Protein AF-G1V8V0-F1 (afdb_monomer_lite)

Secondary structure (DSSP, 8-state):
---------PPPHHHHHHHHHHHHHHHHHHHHHHHHHHHHHHHHHHHHHHHHHHHHHHHHHHHHHHTSS--HHHHHHHHHHHHH-STTPPEE-SSSEEEEEETTEEEEEETTT--EEEEE-PPPP--

Sequence (127 aa):
MQKTKKGQLGFTLIEIISVLVILGILAAVAVPKYYDLQKEAADKAAAAVAAEAIARYNMKFSKELLGGGKTCSDALNAAKIEAFGKDDDAAGYGTDWKVTYVSNKVTAMNEANNGIYAIDFEEPFCD

Foldseek 3Di:
DDDDDPDDPDDDPVNVVVVVVVVVVCCVPVVVVVLVVLLVVLQVVQVVLLVVLVVQLVVQLVCVVVVPDDASVRSNQRSCCRRANPDQAFDDDPDFWTWHADPQKIWIAGNPRGHIDIDRHDDDDGD

Structure (mmCIF, N/CA/C/O backbone):
data_AF-G1V8V0-F1
#
_entry.id   AF-G1V8V0-F1
#
loop_
_atom_site.group_PDB
_atom_site.id
_atom_site.type_symbol
_atom_site.label_atom_id
_atom_site.label_alt_id
_atom_site.label_comp_id
_atom_site.label_asym_id
_atom_site.label_entity_id
_atom_site.label_seq_id
_atom_site.pdbx_PDB_ins_code
_atom_site.Cartn_x
_atom_site.Cartn_y
_atom_site.Cartn_z
_atom_site.occupancy
_atom_site.B_iso_or_equiv
_atom_site.auth_seq_id
_atom_site.auth_comp_id
_atom_site.auth_asym_id
_atom_site.auth_atom_id
_atom_site.pdbx_PDB_model_num
ATOM 1 N N . MET A 1 1 ? -28.724 44.528 53.041 1.00 49.31 1 MET A N 1
ATOM 2 C CA . MET A 1 1 ? -28.513 44.010 51.668 1.00 49.31 1 MET A CA 1
ATOM 3 C C . MET A 1 1 ? -28.262 42.510 51.740 1.00 49.31 1 MET A C 1
ATOM 5 O O . MET A 1 1 ? -27.186 42.101 52.155 1.00 49.31 1 MET A O 1
ATOM 9 N N . GLN A 1 2 ? -29.261 41.691 51.416 1.00 53.72 2 GLN A N 1
ATOM 10 C CA . GLN A 1 2 ? -29.147 40.231 51.437 1.00 53.72 2 GLN A CA 1
ATOM 11 C C . GLN A 1 2 ? -28.743 39.772 50.026 1.00 53.72 2 GLN A C 1
ATOM 13 O O . GLN A 1 2 ? -29.518 39.902 49.084 1.00 53.72 2 GLN A O 1
ATOM 18 N N . LYS A 1 3 ? -27.490 39.328 49.852 1.00 61.53 3 LYS A N 1
ATOM 19 C CA . LYS A 1 3 ? -27.001 38.785 48.575 1.00 61.53 3 LYS A CA 1
ATOM 20 C C . LYS A 1 3 ? -27.626 37.403 48.359 1.00 61.53 3 LYS A C 1
ATOM 22 O O . LYS A 1 3 ? -27.276 36.454 49.054 1.00 61.53 3 LYS A O 1
ATOM 27 N N . THR A 1 4 ? -28.524 37.283 47.387 1.00 61.38 4 THR A N 1
ATOM 28 C CA . THR A 1 4 ? -29.026 36.003 46.873 1.00 61.38 4 THR A CA 1
ATOM 29 C C . THR A 1 4 ? -27.865 35.185 46.306 1.00 61.38 4 THR A C 1
ATOM 31 O O . THR A 1 4 ? -27.265 35.571 45.299 1.00 61.38 4 THR A O 1
ATOM 34 N N . LYS A 1 5 ? -27.526 34.057 46.945 1.00 64.56 5 LYS A N 1
ATOM 35 C CA . LYS A 1 5 ? -26.620 33.061 46.362 1.00 64.56 5 LYS A CA 1
ATOM 36 C C . LYS A 1 5 ? -27.319 32.464 45.139 1.00 64.56 5 LYS A C 1
ATOM 38 O O . LYS A 1 5 ? -28.303 31.747 45.288 1.00 64.56 5 LYS A O 1
ATOM 43 N N . LYS A 1 6 ? -26.840 32.790 43.934 1.00 64.56 6 LYS A N 1
ATOM 44 C CA . LYS A 1 6 ? -27.236 32.088 42.706 1.00 64.56 6 LYS A CA 1
ATOM 45 C C . LYS A 1 6 ? -26.941 30.601 42.920 1.00 64.56 6 LYS A C 1
ATOM 47 O O . LYS A 1 6 ? -25.794 30.253 43.195 1.00 64.56 6 LYS A O 1
ATOM 52 N N . GLY A 1 7 ? -27.977 29.765 42.880 1.00 63.66 7 GLY A N 1
ATOM 53 C CA . GLY A 1 7 ? -27.852 28.323 43.063 1.00 63.66 7 GLY A CA 1
ATOM 54 C C . GLY A 1 7 ? -26.893 27.753 42.026 1.00 63.66 7 GLY A C 1
ATOM 55 O O . GLY A 1 7 ? -27.141 27.856 40.828 1.00 63.66 7 GLY A O 1
ATOM 56 N N . GLN A 1 8 ? -25.781 27.185 42.486 1.00 66.19 8 GLN A N 1
ATOM 57 C CA . GLN A 1 8 ? -24.974 26.299 41.662 1.00 66.19 8 GLN A CA 1
ATOM 58 C C . GLN A 1 8 ? -25.819 25.049 41.414 1.00 66.19 8 GLN A C 1
ATOM 60 O O . GLN A 1 8 ? -25.966 24.209 42.299 1.00 66.19 8 GLN A O 1
ATOM 65 N N . LEU A 1 9 ? -26.418 24.963 40.226 1.00 69.88 9 LEU A N 1
ATOM 66 C CA . LEU A 1 9 ? -26.939 23.714 39.684 1.00 69.88 9 LEU A CA 1
ATOM 67 C C . LEU A 1 9 ? -25.718 22.820 39.437 1.00 69.88 9 LEU A C 1
ATOM 69 O O . LEU A 1 9 ? -25.039 22.949 38.422 1.00 69.88 9 LEU A O 1
ATOM 73 N N . GLY A 1 10 ? -25.349 22.023 40.439 1.00 71.94 10 GLY A N 1
ATOM 74 C CA . GLY A 1 10 ? -24.290 21.030 40.304 1.00 71.94 10 GLY A CA 1
ATOM 75 C C . GLY A 1 10 ? -24.712 19.936 39.325 1.00 71.94 10 GLY A C 1
ATOM 76 O O . GLY A 1 10 ? -25.884 19.559 39.297 1.00 71.94 10 GLY A O 1
ATOM 77 N N . PHE A 1 11 ? -23.756 19.428 38.545 1.00 78.12 11 PHE A N 1
ATOM 78 C CA . PHE A 1 11 ? -23.946 18.232 37.722 1.00 78.12 11 PHE A CA 1
ATOM 79 C C . PHE A 1 11 ? -24.420 17.072 38.596 1.00 78.12 11 PHE A C 1
ATOM 81 O O . PHE A 1 11 ? -23.859 16.812 39.664 1.00 78.12 11 PHE A O 1
ATOM 88 N N . THR A 1 12 ? -25.456 16.370 38.146 1.00 89.31 12 THR A N 1
ATOM 89 C CA . THR A 1 12 ? -25.954 15.203 38.876 1.00 89.31 12 THR A CA 1
ATOM 90 C C . THR A 1 12 ? -25.092 13.979 38.558 1.00 89.31 12 THR A C 1
ATOM 92 O O . THR A 1 12 ? -24.591 13.825 37.445 1.00 89.31 12 THR A O 1
ATOM 95 N N . LEU A 1 13 ? -24.922 13.070 39.524 1.00 89.56 13 LEU A N 1
ATOM 96 C CA . LEU A 1 13 ? -24.182 11.820 39.289 1.00 89.56 13 LEU A CA 1
ATOM 97 C C . LEU A 1 13 ? -24.802 10.993 38.154 1.00 89.56 13 LEU A C 1
ATOM 99 O O . LEU A 1 13 ? -24.078 10.386 37.370 1.00 89.56 13 LEU A O 1
ATOM 103 N N . ILE A 1 14 ? -26.133 11.005 38.037 1.00 91.50 14 ILE A N 1
ATOM 104 C CA . ILE A 1 14 ? -26.839 10.279 36.977 1.00 91.50 14 ILE A CA 1
ATOM 105 C C . ILE A 1 14 ? -26.516 10.830 35.583 1.00 91.50 14 ILE A C 1
ATOM 107 O O . ILE A 1 14 ? -26.385 10.061 34.635 1.00 91.50 14 ILE A O 1
ATOM 111 N N . GLU A 1 15 ? -26.316 12.140 35.462 1.00 90.94 15 GLU A N 1
ATOM 112 C CA . GLU A 1 15 ? -25.986 12.797 34.198 1.00 90.94 15 GLU A CA 1
ATOM 113 C C . GLU A 1 15 ? -24.599 12.371 33.712 1.00 90.94 15 GLU A C 1
ATOM 115 O O . GLU A 1 15 ? -24.455 11.937 32.570 1.00 90.94 15 GLU A O 1
ATOM 120 N N . ILE A 1 16 ? -23.611 12.329 34.609 1.00 93.25 16 ILE A N 1
ATOM 121 C CA . ILE A 1 16 ? -22.277 11.807 34.289 1.00 93.25 16 ILE A CA 1
ATOM 122 C C . ILE A 1 16 ? -22.322 10.320 33.910 1.00 93.25 16 ILE A C 1
ATOM 124 O O . ILE A 1 16 ? -21.710 9.923 32.920 1.00 93.25 16 ILE A O 1
ATOM 128 N N . ILE A 1 17 ? -23.077 9.493 34.641 1.00 94.75 17 ILE A N 1
ATOM 129 C CA . ILE A 1 17 ? -23.188 8.055 34.341 1.00 94.75 17 ILE A CA 1
ATOM 130 C C . ILE A 1 17 ? -23.834 7.833 32.968 1.00 94.75 17 ILE A C 1
ATOM 132 O O . ILE A 1 17 ? -23.331 7.033 32.180 1.00 94.75 17 ILE A O 1
ATOM 136 N N . SER A 1 18 ? -24.910 8.556 32.650 1.00 94.81 18 SER A N 1
ATOM 137 C CA . SER A 1 18 ? -25.595 8.424 31.359 1.00 94.81 18 SER A CA 1
ATOM 138 C C . SER A 1 18 ? -24.680 8.762 30.175 1.00 94.81 18 SER A C 1
ATOM 140 O O . SER A 1 18 ? -24.662 8.036 29.182 1.00 94.81 18 SER A O 1
ATOM 142 N N . VAL A 1 19 ? -23.843 9.798 30.311 1.00 95.75 19 VAL A N 1
ATOM 143 C CA . VAL A 1 19 ? -22.867 10.195 29.288 1.00 95.75 19 VAL A CA 1
ATOM 144 C C . VAL A 1 19 ? -21.790 9.127 29.113 1.00 95.75 19 VAL A C 1
ATOM 146 O O . VAL A 1 19 ? -21.471 8.771 27.981 1.00 95.75 19 VAL A O 1
ATOM 149 N N . LEU A 1 20 ? -21.263 8.565 30.206 1.00 95.75 20 LEU A N 1
ATOM 150 C CA . LEU A 1 20 ? -20.276 7.481 30.139 1.00 95.75 20 LEU A CA 1
ATOM 151 C C . LEU A 1 20 ? -20.838 6.229 29.458 1.00 95.75 20 LEU A C 1
ATOM 153 O O . LEU A 1 20 ? -20.132 5.601 28.674 1.00 95.75 20 LEU A O 1
ATOM 157 N N . VAL A 1 21 ? -22.106 5.889 29.708 1.00 96.94 21 VAL A N 1
ATOM 158 C CA . VAL A 1 21 ? -22.773 4.760 29.040 1.00 96.94 21 VAL A CA 1
ATOM 159 C C . VAL A 1 21 ? -22.896 5.012 27.536 1.00 96.94 21 VAL A C 1
ATOM 161 O O . VAL A 1 21 ? -22.536 4.141 26.745 1.00 96.94 21 VAL A O 1
ATOM 164 N N . ILE A 1 22 ? -23.340 6.204 27.124 1.00 97.12 22 ILE A N 1
ATOM 165 C CA . ILE A 1 22 ? -23.456 6.557 25.700 1.00 97.12 22 ILE A CA 1
ATOM 166 C C . ILE A 1 22 ? -22.077 6.539 25.022 1.00 97.12 22 ILE A C 1
ATOM 168 O O . ILE A 1 22 ? -21.922 5.915 23.973 1.00 97.12 22 ILE A O 1
ATOM 172 N N . LEU A 1 23 ? -21.061 7.165 25.629 1.00 97.25 23 LEU A N 1
ATOM 173 C CA . LEU A 1 23 ? -19.689 7.155 25.110 1.00 97.25 23 LEU A CA 1
ATOM 174 C C . LEU A 1 23 ? -19.108 5.736 25.049 1.00 97.25 23 LEU A C 1
ATOM 176 O O . LEU A 1 23 ? -18.408 5.417 24.092 1.00 97.25 23 LEU A O 1
ATOM 180 N N . GLY A 1 24 ? -19.434 4.872 26.013 1.00 97.62 24 GLY A N 1
ATOM 181 C CA . GLY A 1 24 ? -19.030 3.466 26.011 1.00 97.62 24 GLY A CA 1
ATOM 182 C C . GLY A 1 24 ? -19.589 2.694 24.813 1.00 97.62 24 GLY A C 1
ATOM 183 O O . GLY A 1 24 ? -18.842 1.990 24.136 1.00 97.62 24 GLY A O 1
ATOM 184 N N . ILE A 1 25 ? -20.877 2.878 24.500 1.00 97.69 25 ILE A N 1
ATOM 185 C CA . ILE A 1 25 ? -21.514 2.247 23.332 1.00 97.69 25 ILE A CA 1
ATOM 186 C C . ILE A 1 25 ? -20.907 2.785 22.029 1.00 97.69 25 ILE A C 1
ATOM 188 O O . ILE A 1 25 ? -20.570 2.002 21.141 1.00 97.69 25 ILE A O 1
ATOM 192 N N . LEU A 1 26 ? -20.724 4.107 21.918 1.00 97.88 26 LEU A N 1
ATOM 193 C CA . LEU A 1 26 ? -20.123 4.725 20.732 1.00 97.88 26 LEU A CA 1
ATOM 194 C C . LEU A 1 26 ? -18.678 4.261 20.513 1.00 97.88 26 LEU A C 1
ATOM 196 O O . LEU A 1 26 ? -18.304 3.955 19.384 1.00 97.88 26 LEU A O 1
ATOM 200 N N . ALA A 1 27 ? -17.878 4.156 21.576 1.00 97.31 27 ALA A N 1
ATOM 201 C CA . ALA A 1 27 ? -16.506 3.667 21.487 1.00 97.31 27 ALA A CA 1
ATOM 202 C C . ALA A 1 27 ? -16.452 2.205 21.018 1.00 97.31 27 ALA A C 1
ATOM 204 O O . ALA A 1 27 ? -15.639 1.877 20.154 1.00 97.31 27 ALA A O 1
ATOM 205 N N . ALA A 1 28 ? -17.351 1.349 21.518 1.00 97.38 28 ALA A N 1
ATOM 206 C CA . ALA A 1 28 ? -17.405 -0.063 21.140 1.00 97.38 28 ALA A CA 1
ATOM 207 C C . ALA A 1 28 ? -17.626 -0.276 19.630 1.00 97.38 28 ALA A C 1
ATOM 209 O O . ALA A 1 28 ? -17.074 -1.216 19.064 1.00 97.38 28 ALA A O 1
ATOM 210 N N . VAL A 1 29 ? -18.390 0.601 18.967 1.00 96.31 29 VAL A N 1
ATOM 211 C CA . VAL A 1 29 ? -18.638 0.518 17.514 1.00 96.31 29 VAL A CA 1
ATOM 212 C C . VAL A 1 29 ? -17.643 1.327 16.676 1.00 96.31 29 VAL A C 1
ATOM 214 O O . VAL A 1 29 ? -17.275 0.903 15.583 1.00 96.31 29 VAL A O 1
ATOM 217 N N . ALA A 1 30 ? -17.187 2.484 17.164 1.00 96.81 30 ALA A N 1
ATOM 218 C CA . ALA A 1 30 ? -16.347 3.396 16.390 1.00 96.81 30 ALA A CA 1
ATOM 219 C C . ALA A 1 30 ? -14.890 2.927 16.292 1.00 96.81 30 ALA A C 1
ATOM 221 O O . ALA A 1 30 ? -14.275 3.061 15.236 1.00 96.81 30 ALA A O 1
ATOM 222 N N . VAL A 1 31 ? -14.341 2.358 17.369 1.00 96.62 31 VAL A N 1
ATOM 223 C CA . VAL A 1 31 ? -12.942 1.910 17.428 1.00 96.62 31 VAL A CA 1
ATOM 224 C C . VAL A 1 31 ? -12.614 0.828 16.387 1.00 96.62 31 VAL A C 1
ATOM 226 O O . VAL A 1 31 ? -11.683 1.055 15.613 1.00 96.62 31 VAL A O 1
ATOM 229 N N . PRO A 1 32 ? -13.343 -0.305 16.284 1.00 95.94 32 PRO A N 1
ATOM 230 C CA . PRO A 1 32 ? -13.026 -1.320 15.275 1.00 95.94 32 PRO A CA 1
ATOM 231 C C . PRO A 1 32 ? -13.142 -0.756 13.855 1.00 95.94 32 PRO A C 1
ATOM 233 O O . PRO A 1 32 ? -12.244 -0.943 13.038 1.00 95.94 32 PRO A O 1
ATOM 236 N N . LYS A 1 33 ? -14.182 0.046 13.589 1.00 96.38 33 LYS A N 1
ATOM 237 C CA . LYS A 1 33 ? -14.370 0.671 12.277 1.00 96.38 33 LYS A CA 1
ATOM 238 C C . LYS A 1 33 ? -13.230 1.624 11.914 1.00 96.38 33 LYS A C 1
ATOM 240 O O . LYS A 1 33 ? -12.851 1.708 10.748 1.00 96.38 33 LYS A O 1
ATOM 245 N N . TYR A 1 34 ? -12.690 2.348 12.890 1.00 96.00 34 TYR A N 1
ATOM 246 C CA . TYR A 1 34 ? -11.557 3.240 12.678 1.00 96.00 34 TYR A CA 1
ATOM 247 C C . TYR A 1 34 ? -10.285 2.473 12.292 1.00 96.00 34 TYR A C 1
ATOM 249 O O . TYR A 1 34 ? -9.585 2.900 11.374 1.00 96.00 34 TYR A O 1
ATOM 257 N N . TYR A 1 35 ? -10.012 1.327 12.923 1.00 95.00 35 TYR A N 1
ATOM 258 C CA . TYR A 1 35 ? -8.884 0.469 12.544 1.00 95.00 35 TYR A CA 1
ATOM 259 C C . TYR A 1 35 ? -9.035 -0.107 11.132 1.00 95.00 35 TYR A C 1
ATOM 261 O O . TYR A 1 35 ? -8.079 -0.057 10.357 1.00 95.00 35 TYR A O 1
ATOM 269 N N . ASP A 1 36 ? -10.233 -0.567 10.765 1.00 95.38 36 ASP A N 1
ATOM 270 C CA . ASP A 1 36 ? -10.501 -1.064 9.410 1.00 95.38 36 ASP A CA 1
ATOM 271 C C . ASP A 1 36 ? -10.262 0.022 8.352 1.00 95.38 36 ASP A C 1
ATOM 273 O O . ASP A 1 36 ? -9.625 -0.227 7.331 1.00 95.38 36 ASP A O 1
ATOM 277 N N . LEU A 1 37 ? -10.728 1.252 8.607 1.00 96.25 37 LEU A N 1
ATOM 278 C CA . LEU A 1 37 ? -10.530 2.382 7.694 1.00 96.25 37 LEU A CA 1
ATOM 279 C C . LEU A 1 37 ? -9.055 2.764 7.550 1.00 96.25 37 LEU A C 1
ATOM 281 O O . LEU A 1 37 ? -8.619 3.087 6.446 1.00 96.25 37 LEU A O 1
ATOM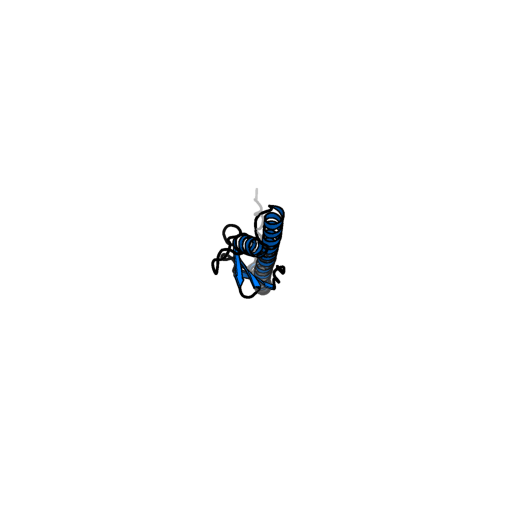 285 N N . GLN A 1 38 ? -8.281 2.725 8.638 1.00 95.69 38 GLN A N 1
ATOM 286 C CA . GLN A 1 38 ? -6.838 2.957 8.566 1.00 95.69 38 GLN A CA 1
ATOM 287 C C . GLN A 1 38 ? -6.140 1.893 7.723 1.00 95.69 38 GLN A C 1
ATOM 289 O O . GLN A 1 38 ? -5.316 2.240 6.877 1.00 95.69 38 GLN A O 1
ATOM 294 N N . LYS A 1 39 ? -6.493 0.617 7.911 1.00 94.94 39 LYS A N 1
ATOM 295 C CA . LYS A 1 39 ? -5.927 -0.470 7.114 1.00 94.94 39 LYS A CA 1
ATOM 296 C C . LYS A 1 39 ? -6.290 -0.332 5.634 1.00 94.94 39 LYS A C 1
ATOM 298 O O . LYS A 1 39 ? -5.409 -0.414 4.785 1.00 94.94 39 LYS A O 1
ATOM 303 N N . GLU A 1 40 ? -7.553 -0.047 5.323 1.00 95.62 40 GLU A N 1
ATOM 304 C CA . GLU A 1 40 ? -7.994 0.167 3.940 1.00 95.62 40 GLU A CA 1
ATOM 305 C C . GLU A 1 40 ? -7.269 1.358 3.289 1.00 95.62 40 GLU A C 1
ATOM 307 O O . GLU A 1 40 ? -6.883 1.293 2.122 1.00 95.62 40 GLU A O 1
ATOM 312 N N . ALA A 1 41 ? -7.043 2.443 4.035 1.00 96.00 41 ALA A N 1
ATOM 313 C CA . ALA A 1 41 ? -6.278 3.588 3.550 1.00 96.00 41 ALA A CA 1
ATOM 314 C C . ALA A 1 41 ? -4.807 3.229 3.281 1.00 96.00 41 ALA A C 1
ATOM 316 O O . ALA A 1 41 ? -4.259 3.639 2.256 1.00 96.00 41 ALA A O 1
ATOM 317 N N . ALA A 1 42 ? -4.185 2.447 4.166 1.00 95.88 42 ALA A N 1
ATOM 318 C CA . ALA A 1 42 ? -2.815 1.975 4.002 1.00 95.88 42 ALA A CA 1
ATOM 319 C C . ALA A 1 42 ? -2.668 1.072 2.763 1.00 95.88 42 ALA A C 1
ATOM 321 O O . ALA A 1 42 ? -1.772 1.289 1.947 1.00 95.88 42 ALA A O 1
ATOM 322 N N . ASP A 1 43 ? -3.591 0.127 2.568 1.00 96.31 43 ASP A N 1
ATOM 323 C CA . ASP A 1 43 ? -3.590 -0.782 1.416 1.00 96.31 43 ASP A CA 1
ATOM 324 C C . ASP A 1 43 ? -3.861 -0.019 0.095 1.00 96.31 43 ASP A C 1
ATOM 326 O O . ASP A 1 43 ? -3.225 -0.280 -0.927 1.00 96.31 43 ASP A O 1
ATOM 330 N N . LYS A 1 44 ? -4.728 1.007 0.102 1.00 96.38 44 LYS A N 1
ATOM 331 C CA . LYS A 1 44 ? -4.935 1.893 -1.065 1.00 96.38 44 LYS A CA 1
ATOM 332 C C . LYS A 1 44 ? -3.711 2.741 -1.398 1.00 96.38 44 LYS A C 1
ATOM 334 O O . LYS A 1 44 ? -3.416 2.949 -2.575 1.00 96.38 44 LYS A O 1
ATOM 339 N N . ALA A 1 45 ? -3.002 3.238 -0.388 1.00 96.06 45 ALA A N 1
ATOM 340 C CA . ALA A 1 45 ? -1.751 3.952 -0.606 1.00 96.06 45 ALA A CA 1
ATOM 341 C C . ALA A 1 45 ? -0.683 3.017 -1.200 1.00 96.06 45 ALA A C 1
ATOM 343 O O . ALA A 1 45 ? 0.009 3.408 -2.138 1.00 96.06 45 ALA A O 1
ATOM 344 N N . ALA A 1 46 ? -0.630 1.757 -0.752 1.00 96.62 46 ALA A N 1
ATOM 345 C CA . ALA A 1 46 ? 0.237 0.741 -1.344 1.00 96.62 46 ALA A CA 1
ATOM 346 C C . ALA A 1 46 ? -0.099 0.494 -2.820 1.00 96.62 46 ALA A C 1
ATOM 348 O O . ALA A 1 46 ? 0.802 0.424 -3.655 1.00 96.62 46 ALA A O 1
ATOM 349 N N . ALA A 1 47 ? -1.386 0.459 -3.174 1.00 96.31 47 ALA A N 1
ATOM 350 C CA . ALA A 1 47 ? -1.808 0.340 -4.567 1.00 96.31 47 ALA A CA 1
ATOM 351 C C . ALA A 1 47 ? -1.324 1.505 -5.443 1.00 96.31 47 ALA A C 1
ATOM 353 O O . ALA A 1 47 ? -0.877 1.285 -6.570 1.00 96.31 47 ALA A O 1
ATOM 354 N N . ALA A 1 48 ? -1.360 2.734 -4.921 1.00 95.81 48 ALA A N 1
ATOM 355 C CA . ALA A 1 48 ? -0.844 3.902 -5.630 1.00 95.81 48 ALA A CA 1
ATOM 356 C C . ALA A 1 48 ? 0.673 3.810 -5.866 1.00 95.81 48 ALA A C 1
ATOM 358 O O . ALA A 1 48 ? 1.137 4.093 -6.969 1.00 95.81 48 ALA A O 1
ATOM 359 N N . VAL A 1 49 ? 1.433 3.355 -4.866 1.00 96.12 49 VAL A N 1
ATOM 360 C CA . VAL A 1 49 ? 2.888 3.171 -4.981 1.00 96.12 49 VAL A CA 1
ATOM 361 C C . VAL A 1 49 ? 3.241 2.058 -5.972 1.00 96.12 49 VAL A C 1
ATOM 363 O O . VAL A 1 49 ? 4.141 2.228 -6.790 1.00 96.12 49 VAL A O 1
ATOM 366 N N . ALA A 1 50 ? 2.502 0.944 -5.976 1.00 95.50 50 ALA A N 1
ATOM 367 C CA . ALA A 1 50 ? 2.688 -0.110 -6.976 1.00 95.50 50 ALA A CA 1
ATOM 368 C C . ALA A 1 50 ? 2.445 0.412 -8.406 1.00 95.50 50 ALA A C 1
ATOM 370 O O . ALA A 1 50 ? 3.225 0.131 -9.317 1.00 95.50 50 ALA A O 1
ATOM 371 N N . ALA A 1 51 ? 1.394 1.216 -8.605 1.00 94.88 51 ALA A N 1
ATOM 372 C CA . ALA A 1 51 ? 1.107 1.841 -9.896 1.00 94.88 51 ALA A CA 1
ATOM 373 C C . ALA A 1 51 ? 2.194 2.846 -10.314 1.00 94.88 51 ALA A C 1
ATOM 375 O O . ALA A 1 51 ? 2.574 2.895 -11.485 1.00 94.88 51 ALA A O 1
ATOM 376 N N . GLU A 1 52 ? 2.729 3.617 -9.364 1.00 95.00 52 GLU A N 1
ATOM 377 C CA . GLU A 1 52 ? 3.869 4.502 -9.603 1.00 95.00 52 GLU A CA 1
ATOM 378 C C . GLU A 1 52 ? 5.097 3.713 -10.068 1.00 95.00 52 GLU A C 1
ATOM 380 O O . GLU A 1 52 ? 5.745 4.110 -11.037 1.00 95.00 52 GLU A O 1
ATOM 385 N N . ALA A 1 53 ? 5.393 2.578 -9.433 1.00 95.19 53 ALA A N 1
ATOM 386 C CA . ALA A 1 53 ? 6.518 1.738 -9.820 1.00 95.19 53 ALA A CA 1
ATOM 387 C C . ALA A 1 53 ? 6.393 1.223 -11.257 1.00 95.19 53 ALA A C 1
ATOM 389 O O . ALA A 1 53 ? 7.329 1.343 -12.047 1.00 95.19 53 ALA A O 1
ATOM 390 N N . ILE A 1 54 ? 5.206 0.751 -11.640 1.00 93.81 54 ILE A N 1
ATOM 391 C CA . ILE A 1 54 ? 4.920 0.329 -13.018 1.00 93.81 54 ILE A CA 1
ATOM 392 C C . ILE A 1 54 ? 5.035 1.511 -13.998 1.00 93.81 54 ILE A C 1
ATOM 394 O O . ILE A 1 54 ? 5.547 1.366 -15.110 1.00 93.81 54 ILE A O 1
ATOM 398 N N . ALA A 1 55 ? 4.608 2.713 -13.605 1.00 94.12 55 ALA A N 1
ATOM 399 C CA . ALA A 1 55 ? 4.770 3.902 -14.437 1.00 94.12 55 ALA A CA 1
ATOM 400 C C . ALA A 1 55 ? 6.254 4.261 -14.637 1.00 94.12 55 ALA A C 1
ATOM 402 O O . ALA A 1 55 ? 6.677 4.503 -15.771 1.00 94.12 55 ALA A O 1
ATOM 403 N N . ARG A 1 56 ? 7.059 4.238 -13.566 1.00 93.94 56 ARG A N 1
ATOM 404 C CA . ARG A 1 56 ? 8.514 4.458 -13.628 1.00 93.94 56 ARG A CA 1
ATOM 405 C C . ARG A 1 56 ? 9.196 3.420 -14.514 1.00 93.94 56 ARG A C 1
ATOM 407 O O . ARG A 1 56 ? 10.025 3.795 -15.343 1.00 93.94 56 ARG A O 1
ATOM 414 N N . TYR A 1 57 ? 8.789 2.155 -14.401 1.00 93.81 57 TYR A N 1
ATOM 415 C CA . TYR A 1 57 ? 9.248 1.071 -15.265 1.00 93.81 57 TYR A CA 1
ATOM 416 C C . TYR A 1 57 ? 9.018 1.408 -16.743 1.00 93.81 57 TYR A C 1
ATOM 418 O O . TYR A 1 57 ? 9.968 1.466 -17.521 1.00 93.81 57 TYR A O 1
ATOM 426 N N . ASN A 1 58 ? 7.776 1.718 -17.128 1.00 92.19 58 ASN A N 1
ATOM 427 C CA . ASN A 1 58 ? 7.425 1.991 -18.524 1.00 92.19 58 ASN A CA 1
ATOM 428 C C . ASN A 1 58 ? 8.140 3.231 -19.078 1.00 92.19 58 ASN A C 1
ATOM 430 O O . ASN A 1 58 ? 8.598 3.231 -20.224 1.00 92.19 58 ASN A O 1
ATOM 434 N N . MET A 1 59 ? 8.274 4.285 -18.268 1.00 92.62 59 MET A N 1
ATOM 435 C CA . MET A 1 59 ? 9.001 5.497 -18.654 1.00 92.62 59 MET A CA 1
ATOM 436 C C . MET A 1 59 ? 10.489 5.219 -18.868 1.00 92.62 59 MET A C 1
ATOM 438 O O . MET A 1 59 ? 11.064 5.674 -19.860 1.00 92.62 59 MET A O 1
ATOM 442 N N . LYS A 1 60 ? 11.116 4.465 -17.958 1.00 92.69 60 LYS A N 1
ATOM 443 C CA . LYS A 1 60 ? 12.529 4.096 -18.058 1.00 92.69 60 LYS A CA 1
ATOM 444 C C . LYS A 1 60 ? 12.765 3.191 -19.260 1.00 92.69 60 LYS A C 1
ATOM 446 O O . LYS A 1 60 ? 13.639 3.500 -20.062 1.00 92.69 60 LYS A O 1
ATOM 451 N N . PHE A 1 61 ? 11.946 2.157 -19.433 1.00 92.00 61 PHE A N 1
ATOM 452 C CA . PHE A 1 61 ? 12.004 1.253 -20.579 1.00 92.00 61 PHE A CA 1
ATOM 453 C C . PHE A 1 61 ? 11.928 2.020 -21.904 1.00 92.00 61 PHE A C 1
ATOM 455 O O . PHE A 1 61 ? 12.834 1.931 -22.733 1.00 92.00 61 PHE A O 1
ATOM 462 N N . SER A 1 62 ? 10.911 2.874 -22.055 1.00 90.38 62 SER A N 1
ATOM 463 C CA . SER A 1 62 ? 10.723 3.694 -23.258 1.00 90.38 62 SER A CA 1
ATOM 464 C C . SER A 1 62 ? 11.914 4.620 -23.516 1.00 90.38 62 SER A C 1
ATOM 466 O O . SER A 1 62 ? 12.368 4.759 -24.650 1.00 90.38 62 SER A O 1
ATOM 468 N N . LYS A 1 63 ? 12.461 5.243 -22.466 1.00 91.25 63 LYS A N 1
ATOM 469 C CA . LYS A 1 63 ? 13.615 6.143 -22.580 1.00 91.25 63 LYS A CA 1
ATOM 470 C C . LYS A 1 63 ? 14.882 5.412 -23.030 1.00 91.25 63 LYS A C 1
ATOM 472 O O . LYS A 1 63 ? 15.629 5.954 -23.839 1.00 91.25 63 LYS A O 1
ATOM 477 N N . GLU A 1 64 ? 15.133 4.211 -22.515 1.00 91.12 64 GLU A N 1
ATOM 478 C CA . GLU A 1 64 ? 16.311 3.415 -22.885 1.00 91.12 64 GLU A CA 1
ATOM 479 C C . GLU A 1 64 ? 16.212 2.886 -24.326 1.00 91.12 64 GLU A C 1
ATOM 481 O O . GLU A 1 64 ? 17.217 2.893 -25.035 1.00 91.12 64 GLU A O 1
ATOM 486 N N . LEU A 1 65 ? 15.010 2.520 -24.793 1.00 88.75 65 LEU A N 1
ATOM 487 C CA . LEU A 1 65 ? 14.780 2.133 -26.191 1.00 88.75 65 LEU A CA 1
ATOM 488 C C . LEU A 1 65 ? 14.991 3.300 -27.167 1.00 88.75 65 LEU A C 1
ATOM 490 O O . LEU A 1 65 ? 15.639 3.143 -28.200 1.00 88.75 65 LEU A O 1
ATOM 494 N N . LEU A 1 66 ? 14.474 4.488 -26.834 1.00 88.94 66 LEU A N 1
ATOM 495 C CA . LEU A 1 66 ? 14.621 5.684 -27.672 1.00 88.94 66 LEU A CA 1
ATOM 496 C C . LEU A 1 66 ? 16.050 6.247 -27.671 1.00 88.94 66 LEU A C 1
ATOM 498 O O . LEU A 1 66 ? 16.432 6.947 -28.606 1.00 88.94 66 LEU A O 1
ATOM 502 N N . GLY A 1 67 ? 16.839 5.954 -26.633 1.00 84.06 67 GLY A N 1
ATOM 503 C CA . GLY A 1 67 ? 18.202 6.459 -26.458 1.00 84.06 67 GLY A CA 1
ATOM 504 C C . GLY A 1 67 ? 19.226 5.937 -27.470 1.00 84.06 67 GLY A C 1
ATOM 505 O O . GLY A 1 67 ? 20.329 6.473 -27.509 1.00 84.06 67 GLY A O 1
ATOM 506 N N . GLY A 1 68 ? 18.873 4.934 -28.285 1.00 68.50 68 GLY A N 1
ATOM 507 C CA . GLY A 1 68 ? 19.689 4.441 -29.397 1.00 68.50 68 GLY A CA 1
ATOM 508 C C . GLY A 1 68 ? 21.026 3.849 -28.947 1.00 68.50 68 GLY A C 1
ATOM 509 O O . GLY A 1 68 ? 22.053 4.518 -28.983 1.00 68.50 68 GLY A O 1
ATOM 510 N N . GLY A 1 69 ? 21.035 2.578 -28.537 1.00 70.38 69 GLY A N 1
ATOM 511 C CA . GLY A 1 69 ? 22.291 1.885 -28.208 1.00 70.38 69 GLY A CA 1
ATOM 512 C C . GLY A 1 69 ? 22.174 0.674 -27.286 1.00 70.38 69 GLY A C 1
ATOM 513 O O . GLY A 1 69 ? 23.175 0.005 -27.050 1.00 70.38 69 GLY A O 1
ATOM 514 N N . LYS A 1 70 ? 20.978 0.380 -26.769 1.00 79.25 70 LYS A N 1
ATOM 515 C CA . LYS A 1 70 ? 20.716 -0.783 -25.917 1.00 79.25 70 LYS A CA 1
ATOM 516 C C . LYS A 1 70 ? 19.778 -1.763 -26.600 1.00 79.25 70 LYS A C 1
ATOM 518 O O . LYS A 1 70 ? 18.881 -1.350 -27.334 1.00 79.25 70 LYS A O 1
ATOM 523 N N . THR A 1 71 ? 19.988 -3.054 -26.351 1.00 88.69 71 THR A N 1
ATOM 524 C CA . THR A 1 71 ? 19.026 -4.079 -26.762 1.00 88.69 71 THR A CA 1
ATOM 525 C C . THR A 1 71 ? 17.744 -3.938 -25.944 1.00 88.69 71 THR A C 1
ATOM 527 O O . THR A 1 71 ? 17.743 -3.350 -24.859 1.00 88.69 71 THR A O 1
ATOM 530 N N . CYS A 1 72 ? 16.644 -4.502 -26.440 1.00 88.31 72 CYS A N 1
ATOM 531 C CA . CYS A 1 72 ? 15.385 -4.501 -25.702 1.00 88.31 72 CYS A CA 1
ATOM 532 C C . CYS A 1 72 ? 15.542 -5.163 -24.315 1.00 88.31 72 CYS A C 1
ATOM 534 O O . CYS A 1 72 ? 15.085 -4.614 -23.314 1.00 88.31 72 CYS A O 1
ATOM 536 N N . SER A 1 73 ? 16.316 -6.253 -24.222 1.00 89.44 73 SER A N 1
ATOM 537 C CA . SER A 1 73 ? 16.639 -6.918 -22.951 1.00 89.44 73 SER A CA 1
ATOM 538 C C . SER A 1 73 ? 17.399 -6.011 -21.970 1.00 89.44 73 SER A C 1
ATOM 540 O O . SER A 1 73 ? 17.110 -6.007 -20.773 1.00 89.44 73 SER A O 1
ATOM 542 N N . ASP A 1 74 ? 18.356 -5.215 -22.450 1.00 90.25 74 ASP A N 1
ATOM 543 C CA . ASP A 1 74 ? 19.091 -4.274 -21.594 1.00 90.25 74 ASP A CA 1
ATOM 544 C C . ASP A 1 74 ? 18.189 -3.141 -21.088 1.00 90.25 74 ASP A C 1
ATOM 546 O O . ASP A 1 74 ? 18.334 -2.686 -19.950 1.00 90.25 74 ASP A O 1
ATOM 550 N N . ALA A 1 75 ? 17.248 -2.691 -21.923 1.00 90.94 75 ALA A N 1
ATOM 551 C CA . ALA A 1 75 ? 16.253 -1.694 -21.547 1.00 90.94 75 ALA A CA 1
ATOM 552 C C . ALA A 1 75 ? 15.283 -2.234 -20.482 1.00 90.94 75 ALA A C 1
ATOM 554 O O . ALA A 1 75 ? 15.009 -1.521 -19.514 1.00 90.94 75 ALA A O 1
ATOM 555 N N . LEU A 1 76 ? 14.817 -3.487 -20.608 1.00 90.00 76 LEU A N 1
ATOM 556 C CA . LEU A 1 76 ? 13.989 -4.146 -19.586 1.00 90.00 76 LEU A CA 1
ATOM 557 C C . LEU A 1 76 ? 14.729 -4.230 -18.252 1.00 90.00 76 LEU A C 1
ATOM 559 O O . LEU A 1 76 ? 14.199 -3.817 -17.224 1.00 90.00 76 LE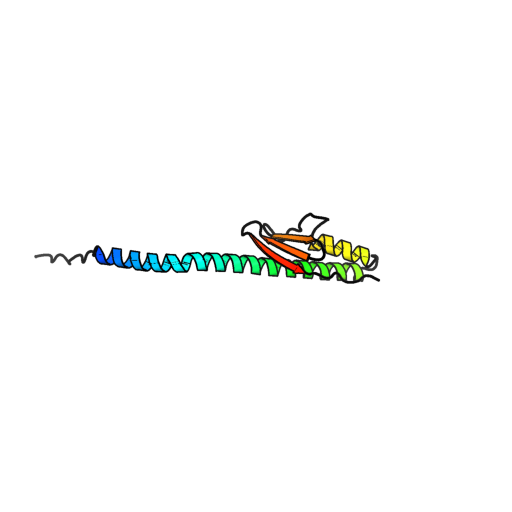U A O 1
ATOM 563 N N . ASN A 1 77 ? 15.973 -4.711 -18.260 1.00 90.00 77 ASN A N 1
ATOM 564 C CA . ASN A 1 77 ? 16.768 -4.837 -17.039 1.00 90.00 77 ASN A CA 1
ATOM 565 C C . ASN A 1 77 ? 17.011 -3.475 -16.377 1.00 90.00 77 ASN A C 1
ATOM 567 O O . ASN 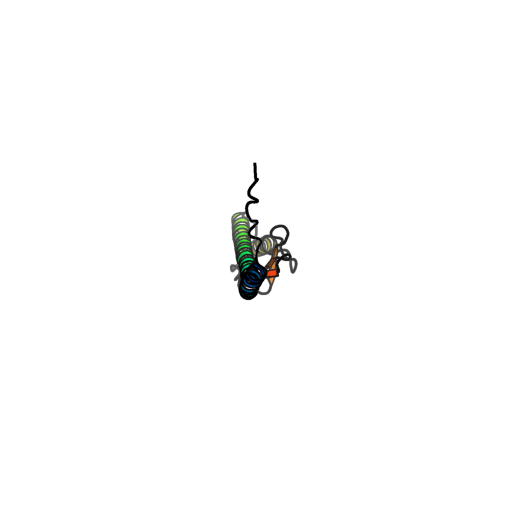A 1 77 ? 16.868 -3.339 -15.164 1.00 90.00 77 ASN A O 1
ATOM 571 N N . ALA A 1 78 ? 17.311 -2.437 -17.162 1.00 90.12 78 ALA A N 1
ATOM 572 C CA . ALA A 1 78 ? 17.458 -1.083 -16.636 1.00 90.12 78 ALA A CA 1
ATOM 573 C C . ALA A 1 78 ? 16.148 -0.536 -16.037 1.00 90.12 78 ALA A C 1
ATOM 575 O O . ALA A 1 78 ? 16.186 0.153 -15.018 1.00 90.12 78 ALA A O 1
ATOM 576 N N . ALA A 1 79 ? 15.000 -0.844 -16.648 1.00 91.88 79 ALA A N 1
ATOM 577 C CA . ALA A 1 79 ? 13.686 -0.463 -16.141 1.00 91.88 79 ALA A CA 1
ATOM 578 C C . ALA A 1 79 ? 13.322 -1.195 -14.844 1.00 91.88 79 ALA A C 1
ATOM 580 O O . ALA A 1 79 ? 12.840 -0.557 -13.909 1.00 91.88 79 ALA A O 1
ATOM 581 N N . LYS A 1 80 ? 13.614 -2.499 -14.751 1.00 90.62 80 LYS A N 1
ATOM 582 C CA . LYS A 1 80 ? 13.445 -3.290 -13.522 1.00 90.62 80 LYS A CA 1
ATOM 583 C C . LYS A 1 80 ? 14.233 -2.704 -12.368 1.00 90.62 80 LYS A C 1
ATOM 585 O O . LYS A 1 80 ? 13.669 -2.463 -11.310 1.00 90.62 80 LYS A O 1
ATOM 590 N N . ILE A 1 81 ? 15.515 -2.432 -12.598 1.00 89.75 81 ILE A N 1
ATOM 591 C CA . ILE A 1 81 ? 16.412 -1.924 -11.558 1.00 89.75 81 ILE A CA 1
ATOM 592 C C . ILE A 1 81 ? 15.926 -0.575 -11.022 1.00 89.75 81 ILE A C 1
ATOM 594 O O . ILE A 1 81 ? 15.960 -0.347 -9.817 1.00 89.75 81 ILE A O 1
ATOM 598 N N . GLU A 1 82 ? 15.453 0.306 -11.904 1.00 90.50 82 GLU A N 1
ATOM 599 C CA . GLU A 1 82 ? 14.921 1.616 -11.517 1.00 90.50 82 GLU A CA 1
ATOM 600 C C . GLU A 1 82 ? 13.600 1.507 -10.741 1.00 90.50 82 GLU A C 1
ATOM 602 O O . GLU A 1 82 ? 13.390 2.220 -9.761 1.00 90.50 82 GLU A O 1
ATOM 607 N N . ALA A 1 83 ? 12.690 0.641 -11.192 1.00 92.44 83 ALA A N 1
ATOM 608 C CA . ALA A 1 83 ? 11.338 0.563 -10.651 1.00 92.44 83 ALA A CA 1
ATOM 609 C C . ALA A 1 83 ? 11.224 -0.331 -9.410 1.00 92.44 83 ALA A C 1
ATOM 611 O O . ALA A 1 83 ? 10.460 -0.019 -8.497 1.00 92.44 83 ALA A O 1
ATOM 612 N N . PHE A 1 84 ? 11.956 -1.439 -9.378 1.00 91.44 84 PHE A N 1
ATOM 613 C CA . PHE A 1 84 ? 11.770 -2.520 -8.410 1.00 91.44 84 PHE A CA 1
ATOM 614 C C . PHE A 1 84 ? 13.022 -2.821 -7.588 1.00 91.44 84 PHE A C 1
ATOM 616 O O . PHE A 1 84 ? 12.908 -3.483 -6.565 1.00 91.44 84 PHE A O 1
ATOM 623 N N . GLY A 1 85 ? 14.177 -2.272 -7.975 1.00 87.31 85 GLY A N 1
ATOM 624 C CA . GLY A 1 85 ? 15.451 -2.515 -7.308 1.00 87.31 85 GLY A CA 1
ATOM 625 C C . GLY A 1 85 ? 16.254 -3.612 -8.000 1.00 87.31 85 GLY A C 1
ATOM 626 O O . GLY A 1 85 ? 15.863 -4.138 -9.044 1.00 87.31 85 GLY A O 1
ATOM 627 N N . LYS A 1 86 ? 17.442 -3.900 -7.468 1.00 82.69 86 LYS A N 1
ATOM 628 C CA . LYS A 1 86 ? 18.286 -4.989 -7.974 1.00 82.69 86 LYS A CA 1
ATOM 629 C C . LYS A 1 86 ? 17.909 -6.279 -7.258 1.00 82.69 86 LYS A C 1
ATOM 631 O O . LYS A 1 86 ? 17.850 -6.283 -6.038 1.00 82.69 86 LYS A O 1
ATOM 636 N N . ASP A 1 87 ? 17.745 -7.362 -8.011 1.00 69.12 87 ASP A N 1
ATOM 637 C CA . ASP A 1 87 ? 17.502 -8.699 -7.459 1.00 69.12 87 ASP A CA 1
ATOM 638 C C . ASP A 1 87 ? 16.327 -8.708 -6.450 1.00 69.12 87 ASP A C 1
ATOM 640 O O . ASP A 1 87 ? 15.274 -8.141 -6.743 1.00 69.12 87 ASP A O 1
ATOM 644 N N . ASP A 1 88 ? 16.489 -9.335 -5.281 1.00 65.12 88 ASP A N 1
ATOM 645 C CA . ASP A 1 88 ? 15.477 -9.378 -4.213 1.00 65.12 88 ASP A CA 1
ATOM 646 C C . ASP A 1 88 ? 15.457 -8.102 -3.335 1.00 65.12 88 ASP A C 1
ATOM 648 O O . ASP A 1 88 ? 14.688 -8.020 -2.370 1.00 65.12 88 ASP A O 1
ATOM 652 N N . ASP A 1 89 ? 16.288 -7.095 -3.638 1.00 79.38 89 ASP A N 1
ATOM 653 C CA . ASP A 1 89 ? 16.322 -5.841 -2.885 1.00 79.38 89 ASP A CA 1
ATOM 654 C C . ASP A 1 89 ? 15.155 -4.939 -3.293 1.00 79.38 89 ASP A C 1
ATOM 656 O O . ASP A 1 89 ? 15.064 -4.464 -4.425 1.00 79.38 89 ASP A O 1
ATOM 660 N N . ALA A 1 90 ? 14.286 -4.628 -2.333 1.00 84.38 90 ALA A N 1
ATOM 661 C CA . ALA A 1 90 ? 13.144 -3.761 -2.575 1.00 84.38 90 ALA A CA 1
ATOM 662 C C . ALA A 1 90 ? 13.562 -2.318 -2.920 1.00 84.38 90 ALA A C 1
ATOM 664 O O . ALA A 1 90 ? 14.273 -1.658 -2.150 1.00 84.38 90 ALA A O 1
ATOM 665 N N . ALA A 1 91 ? 13.036 -1.774 -4.020 1.00 92.19 91 ALA A N 1
ATOM 666 C CA . ALA A 1 91 ? 13.150 -0.354 -4.337 1.00 92.19 91 ALA A CA 1
ATOM 667 C C . ALA A 1 91 ? 12.447 0.513 -3.285 1.00 92.19 91 ALA A C 1
ATOM 669 O O . ALA A 1 91 ? 11.312 0.251 -2.884 1.00 92.19 91 ALA A O 1
ATOM 670 N N . GLY A 1 92 ? 13.117 1.584 -2.859 1.00 92.56 92 GLY A N 1
ATOM 671 C CA . GLY A 1 92 ? 12.561 2.564 -1.929 1.00 92.56 92 GLY A CA 1
ATOM 672 C C . GLY A 1 92 ? 11.714 3.627 -2.631 1.00 92.56 92 GLY A C 1
ATOM 673 O O . GLY A 1 92 ? 12.173 4.268 -3.575 1.00 92.56 92 GLY A O 1
ATOM 674 N N . TYR A 1 93 ? 10.508 3.869 -2.118 1.00 92.81 93 TYR A N 1
ATOM 675 C CA . TYR A 1 93 ? 9.584 4.908 -2.589 1.00 92.81 93 TYR A CA 1
ATOM 676 C C . TYR A 1 93 ? 9.351 5.955 -1.490 1.00 92.81 93 TYR A C 1
ATOM 678 O O . TYR A 1 93 ? 8.288 6.069 -0.889 1.00 92.81 93 TYR A O 1
ATOM 686 N N . GLY A 1 94 ? 10.388 6.734 -1.187 1.00 89.69 94 GLY A N 1
ATOM 687 C CA . GLY A 1 94 ? 10.397 7.610 -0.013 1.00 89.69 94 GLY A CA 1
ATOM 688 C C . GLY A 1 94 ? 10.953 6.889 1.215 1.00 89.69 94 GLY A C 1
ATOM 689 O O . GLY A 1 94 ? 11.866 6.078 1.080 1.00 89.69 94 GLY A O 1
ATOM 690 N N . THR A 1 95 ? 10.453 7.221 2.408 1.00 88.00 95 THR A N 1
ATOM 691 C CA . THR A 1 95 ? 11.022 6.743 3.682 1.00 88.00 95 THR A CA 1
ATOM 692 C C . THR A 1 95 ? 10.574 5.336 4.053 1.00 88.00 95 THR A C 1
ATOM 694 O O . THR A 1 95 ? 11.416 4.516 4.400 1.00 88.00 95 THR A O 1
ATOM 697 N N . ASP A 1 96 ? 9.275 5.054 3.933 1.00 94.38 96 ASP A N 1
ATOM 698 C CA . ASP A 1 96 ? 8.663 3.850 4.517 1.00 94.38 96 ASP A CA 1
ATOM 699 C C . ASP A 1 96 ? 8.114 2.878 3.471 1.00 94.38 96 ASP A C 1
ATOM 701 O O . ASP A 1 96 ? 7.575 1.832 3.820 1.00 94.38 96 ASP A O 1
ATOM 705 N N . TRP A 1 97 ? 8.196 3.226 2.186 1.00 94.81 97 TRP A N 1
ATOM 706 C CA . TRP A 1 97 ? 7.657 2.398 1.115 1.00 94.81 97 TRP A CA 1
ATOM 707 C C . TRP A 1 97 ? 8.738 1.577 0.441 1.00 94.81 97 TRP A C 1
ATOM 709 O O . TRP A 1 97 ? 9.780 2.098 0.030 1.00 94.81 97 TRP A O 1
ATOM 719 N N . LYS A 1 98 ? 8.427 0.301 0.259 1.00 94.44 98 LYS A N 1
ATOM 720 C CA . LYS A 1 98 ? 9.251 -0.692 -0.412 1.00 94.44 98 LYS A CA 1
ATOM 721 C C . LYS A 1 98 ? 8.447 -1.345 -1.520 1.00 94.44 98 LYS A C 1
ATOM 723 O O . LYS A 1 98 ? 7.299 -1.727 -1.302 1.00 94.44 98 LYS A O 1
ATOM 728 N N . VAL A 1 99 ? 9.046 -1.474 -2.697 1.00 94.94 99 VAL A N 1
ATOM 729 C CA . VAL A 1 99 ? 8.457 -2.187 -3.829 1.00 94.94 99 VAL A CA 1
ATOM 730 C C . VAL A 1 99 ? 9.374 -3.325 -4.236 1.00 94.94 99 VAL A C 1
ATOM 732 O O . VAL A 1 99 ? 10.554 -3.099 -4.478 1.00 94.94 99 VAL A O 1
ATOM 735 N N . THR A 1 100 ? 8.830 -4.532 -4.330 1.00 92.38 100 THR A N 1
ATOM 736 C CA . THR A 1 100 ? 9.527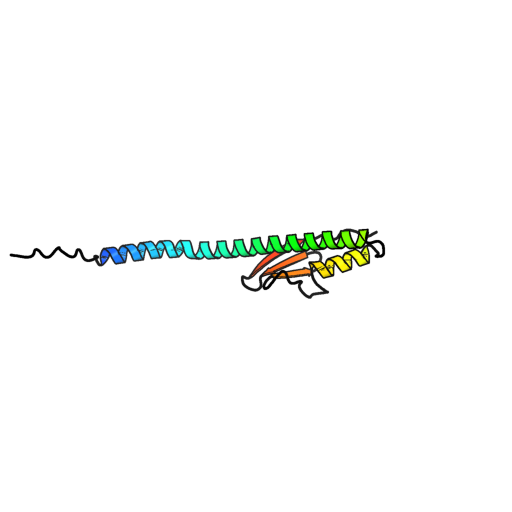 -5.721 -4.828 1.00 92.38 100 THR A CA 1
ATOM 737 C C . THR A 1 100 ? 8.852 -6.251 -6.084 1.00 92.38 100 THR A C 1
ATOM 739 O O . THR A 1 100 ? 7.660 -6.027 -6.311 1.00 92.38 100 THR A O 1
ATOM 742 N N . TYR A 1 101 ? 9.616 -6.979 -6.895 1.00 91.38 101 TYR A N 1
ATOM 743 C CA . TYR A 1 101 ? 9.111 -7.673 -8.071 1.00 91.38 101 TYR A CA 1
ATOM 744 C C . TYR A 1 101 ? 9.586 -9.123 -8.066 1.00 91.38 101 TYR A C 1
ATOM 746 O O . TYR A 1 101 ? 10.769 -9.392 -8.243 1.00 91.38 101 TYR A O 1
ATOM 754 N N . VAL A 1 102 ? 8.659 -10.059 -7.851 1.00 87.31 102 VAL A N 1
ATOM 755 C CA . VAL A 1 102 ? 8.956 -11.497 -7.784 1.00 87.31 102 VAL A CA 1
ATOM 756 C C . VAL A 1 102 ? 7.894 -12.251 -8.571 1.00 87.31 102 VAL A C 1
ATOM 758 O O . VAL A 1 102 ? 6.705 -12.020 -8.373 1.00 87.31 102 VAL A O 1
ATOM 761 N N . SER A 1 103 ? 8.309 -13.156 -9.460 1.00 85.81 103 SER A N 1
ATOM 762 C CA . SER A 1 103 ? 7.399 -14.029 -10.225 1.00 85.81 103 SER A CA 1
ATOM 763 C C . SER A 1 103 ? 6.239 -13.277 -10.906 1.00 85.81 103 SER A C 1
ATOM 765 O O . SER A 1 103 ? 5.078 -13.635 -10.717 1.00 85.81 103 SER A O 1
ATOM 767 N N . ASN A 1 104 ? 6.549 -12.228 -11.677 1.00 88.00 104 ASN A N 1
ATOM 768 C CA . ASN A 1 104 ? 5.574 -11.379 -12.382 1.00 88.00 104 ASN A CA 1
ATOM 769 C C . ASN A 1 104 ? 4.583 -10.645 -11.467 1.00 88.00 104 ASN A C 1
ATOM 771 O O . ASN A 1 104 ? 3.490 -10.270 -11.886 1.00 88.00 104 ASN A O 1
ATOM 775 N N . LYS A 1 105 ? 4.958 -10.410 -10.208 1.00 91.44 105 LYS A N 1
ATOM 776 C CA . LYS A 1 105 ? 4.127 -9.705 -9.236 1.00 91.44 105 LYS A CA 1
ATOM 777 C C . LYS A 1 105 ? 4.880 -8.541 -8.626 1.00 91.44 105 LYS A C 1
ATOM 779 O O . LYS A 1 105 ? 5.913 -8.729 -7.986 1.00 91.44 105 LYS A O 1
ATOM 784 N N . VAL A 1 106 ? 4.330 -7.344 -8.794 1.00 93.62 106 VAL A N 1
ATOM 785 C CA . VAL A 1 106 ? 4.805 -6.134 -8.122 1.00 93.62 106 VAL A CA 1
ATOM 786 C C . VAL A 1 106 ? 4.099 -6.042 -6.781 1.00 93.62 106 VAL A C 1
ATOM 788 O O . VAL A 1 106 ? 2.872 -5.989 -6.733 1.00 93.62 106 VAL A O 1
ATOM 791 N N . THR A 1 107 ? 4.864 -6.018 -5.694 1.00 94.50 107 THR A N 1
ATOM 792 C CA . THR A 1 107 ? 4.335 -5.869 -4.335 1.00 94.50 107 THR A CA 1
ATOM 793 C C . THR A 1 107 ? 4.847 -4.572 -3.737 1.00 94.50 107 THR A C 1
ATOM 795 O O . THR A 1 107 ? 6.051 -4.392 -3.600 1.00 94.50 107 THR A O 1
ATOM 798 N N . ALA A 1 108 ? 3.937 -3.676 -3.366 1.00 95.62 108 ALA A N 1
ATOM 799 C CA . ALA A 1 108 ? 4.238 -2.482 -2.594 1.00 95.62 108 ALA A CA 1
ATOM 800 C C . ALA A 1 108 ? 3.861 -2.711 -1.129 1.00 95.62 108 ALA A C 1
ATOM 802 O O . ALA A 1 108 ? 2.763 -3.184 -0.824 1.00 95.62 108 ALA A O 1
ATOM 803 N N . MET A 1 109 ? 4.763 -2.350 -0.227 1.00 94.81 109 MET A N 1
ATOM 804 C CA . MET A 1 109 ? 4.576 -2.449 1.212 1.00 94.81 109 MET A CA 1
ATOM 805 C C . MET A 1 109 ? 5.014 -1.156 1.887 1.00 94.81 109 MET A C 1
ATOM 807 O O . MET A 1 109 ? 6.050 -0.587 1.547 1.00 94.81 109 MET A O 1
ATOM 811 N N . ASN A 1 110 ? 4.236 -0.717 2.869 1.00 94.81 110 ASN A N 1
ATOM 812 C CA . ASN A 1 110 ? 4.643 0.306 3.817 1.00 94.81 110 ASN A CA 1
ATOM 813 C C . ASN A 1 110 ? 5.129 -0.348 5.114 1.00 94.81 110 ASN A C 1
ATOM 815 O O . ASN A 1 110 ? 4.376 -1.065 5.776 1.00 94.81 110 ASN A O 1
ATOM 819 N N . GLU A 1 111 ? 6.368 -0.074 5.500 1.00 92.19 111 GLU A N 1
ATOM 820 C CA . GLU A 1 111 ? 6.991 -0.644 6.697 1.00 92.19 111 GLU A CA 1
ATOM 821 C C . GLU A 1 111 ? 6.463 -0.025 8.005 1.00 92.19 111 GLU A C 1
ATOM 823 O O . GLU A 1 111 ? 6.558 -0.653 9.056 1.00 92.19 111 GLU A O 1
ATOM 828 N N . ALA A 1 112 ? 5.866 1.172 7.962 1.00 92.31 112 ALA A N 1
ATOM 829 C CA . ALA A 1 112 ? 5.380 1.887 9.145 1.00 92.31 112 ALA A CA 1
ATOM 830 C C . ALA A 1 112 ? 3.929 1.546 9.530 1.00 92.31 112 ALA A C 1
ATOM 832 O O . ALA A 1 112 ? 3.578 1.608 10.708 1.00 92.31 112 ALA A O 1
ATOM 833 N N . ASN A 1 113 ? 3.070 1.223 8.557 1.00 91.25 113 ASN A N 1
ATOM 834 C CA . ASN A 1 113 ? 1.644 0.957 8.793 1.00 91.25 113 ASN A CA 1
ATOM 835 C C . ASN A 1 113 ? 1.145 -0.389 8.239 1.00 91.25 113 ASN A C 1
ATOM 837 O O . ASN A 1 113 ? -0.058 -0.651 8.285 1.00 91.25 113 ASN A O 1
ATOM 841 N N . ASN A 1 114 ? 2.046 -1.237 7.730 1.00 91.00 114 ASN A N 1
ATOM 842 C CA . ASN A 1 114 ? 1.743 -2.563 7.180 1.00 91.00 114 ASN A CA 1
ATOM 843 C C . ASN A 1 114 ? 0.715 -2.554 6.030 1.00 91.00 114 ASN A C 1
ATOM 845 O O . ASN A 1 114 ? 0.077 -3.578 5.770 1.00 91.00 114 ASN A O 1
ATOM 849 N N . GLY A 1 115 ? 0.549 -1.420 5.342 1.00 94.25 115 GLY A N 1
ATOM 850 C CA . GLY A 1 115 ? -0.211 -1.351 4.098 1.00 94.25 115 GLY A CA 1
ATOM 851 C C . GLY A 1 115 ? 0.482 -2.172 3.021 1.00 94.25 115 GLY A C 1
ATOM 852 O O . GLY A 1 115 ? 1.658 -1.935 2.744 1.00 94.25 115 GLY A O 1
ATOM 853 N N . ILE A 1 116 ? -0.215 -3.144 2.436 1.00 95.38 116 ILE A N 1
ATOM 854 C CA . ILE A 1 116 ? 0.358 -4.056 1.439 1.00 95.38 116 ILE A CA 1
ATOM 855 C C . ILE A 1 116 ? -0.593 -4.166 0.258 1.00 95.38 116 ILE A C 1
ATOM 857 O O . ILE A 1 116 ? -1.789 -4.407 0.416 1.00 95.38 116 ILE A O 1
ATOM 861 N N . TYR A 1 117 ? -0.039 -4.050 -0.942 1.00 96.62 117 TYR A N 1
ATOM 862 C CA . TYR A 1 117 ? -0.768 -4.292 -2.174 1.00 96.62 117 TYR A CA 1
ATOM 863 C C . TYR A 1 117 ? 0.122 -5.002 -3.181 1.00 96.62 117 TYR A C 1
ATOM 865 O O . TYR A 1 117 ? 1.290 -4.653 -3.340 1.00 96.62 117 TYR A O 1
ATOM 873 N N . ALA A 1 118 ? -0.446 -5.979 -3.879 1.00 94.88 118 ALA A N 1
ATOM 874 C CA . ALA A 1 118 ? 0.241 -6.700 -4.932 1.00 94.88 118 ALA A CA 1
ATOM 875 C C . ALA A 1 118 ? -0.598 -6.710 -6.207 1.00 94.88 118 ALA A C 1
ATOM 877 O O . ALA A 1 118 ? -1.818 -6.876 -6.158 1.00 94.88 118 ALA A O 1
ATOM 878 N N . ILE A 1 119 ? 0.072 -6.547 -7.341 1.00 94.50 119 ILE A N 1
ATOM 879 C CA . ILE A 1 119 ? -0.531 -6.562 -8.670 1.00 94.50 119 ILE A CA 1
ATOM 880 C C . ILE A 1 119 ? 0.320 -7.413 -9.602 1.00 94.50 119 ILE A C 1
ATOM 882 O O . ILE A 1 119 ? 1.551 -7.352 -9.568 1.00 94.50 119 ILE A O 1
ATOM 886 N N . ASP A 1 120 ? -0.348 -8.216 -10.421 1.00 93.69 120 ASP A N 1
ATOM 887 C CA . ASP A 1 120 ? 0.317 -8.965 -11.475 1.00 93.69 120 ASP A CA 1
ATOM 888 C C . ASP A 1 120 ? 0.769 -7.989 -12.568 1.00 93.69 120 ASP A C 1
ATOM 890 O O . ASP A 1 120 ? 0.008 -7.134 -13.030 1.00 93.69 120 ASP A O 1
ATOM 894 N N . PHE A 1 121 ? 2.038 -8.090 -12.940 1.00 90.62 121 PHE A N 1
ATOM 895 C CA . PHE A 1 121 ? 2.678 -7.244 -13.928 1.00 90.62 121 PHE A CA 1
ATOM 896 C C . PHE A 1 121 ? 3.293 -8.129 -15.005 1.00 90.62 121 PHE A C 1
ATOM 898 O O . PHE A 1 121 ? 4.245 -8.866 -14.752 1.00 90.62 121 PHE A O 1
ATOM 905 N N . GLU A 1 122 ? 2.723 -8.049 -16.204 1.00 87.62 122 GLU A N 1
ATOM 906 C CA . GLU A 1 122 ? 3.268 -8.689 -17.394 1.00 87.62 122 GLU A CA 1
ATOM 907 C C . GLU A 1 122 ? 4.305 -7.754 -18.014 1.00 87.62 122 GLU A C 1
ATOM 909 O O . GLU A 1 122 ? 4.014 -6.598 -18.340 1.00 87.62 122 GLU A O 1
ATOM 914 N N . GLU A 1 123 ? 5.524 -8.247 -18.169 1.00 82.62 123 GLU A N 1
ATOM 915 C CA . GLU A 1 123 ? 6.587 -7.476 -18.794 1.00 82.62 123 GLU A CA 1
ATOM 916 C C . GLU A 1 123 ? 6.373 -7.360 -20.310 1.00 82.62 123 GLU A C 1
ATOM 918 O O . GLU A 1 123 ? 5.862 -8.289 -20.940 1.00 82.62 123 GLU A O 1
ATOM 923 N N . PRO A 1 124 ? 6.791 -6.247 -20.935 1.00 81.00 124 PRO A N 1
ATOM 924 C CA . PRO A 1 124 ? 6.782 -6.137 -22.381 1.00 81.00 124 PRO A CA 1
ATOM 925 C C . PRO A 1 124 ? 7.711 -7.178 -23.014 1.00 81.00 124 PRO A C 1
ATOM 927 O O . PRO A 1 124 ? 8.847 -7.374 -22.579 1.00 81.0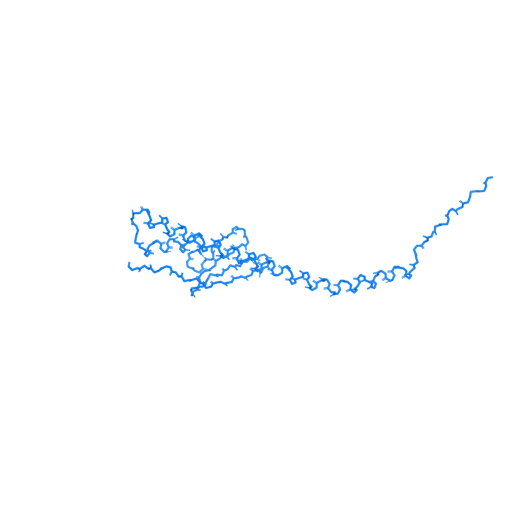0 124 PRO A O 1
ATOM 930 N N . PHE A 1 125 ? 7.229 -7.809 -24.083 1.00 79.00 125 PHE A N 1
ATOM 931 C CA . PHE A 1 125 ? 8.016 -8.749 -24.870 1.00 79.00 125 PHE A CA 1
ATOM 932 C C . PHE A 1 125 ? 9.115 -8.025 -25.650 1.00 79.00 125 PHE A C 1
ATOM 934 O O . PHE A 1 125 ? 8.889 -6.979 -26.262 1.00 79.00 125 PHE A O 1
ATOM 941 N N . CYS A 1 126 ? 10.299 -8.627 -25.636 1.00 76.19 126 CYS A N 1
ATOM 942 C CA . CYS A 1 126 ? 11.435 -8.249 -26.456 1.00 76.19 126 CYS A CA 1
ATOM 943 C C . CYS A 1 126 ? 11.729 -9.404 -27.413 1.00 76.19 126 CYS A C 1
ATOM 945 O O . CYS A 1 126 ? 12.247 -10.425 -26.963 1.00 76.19 126 CYS A O 1
ATOM 947 N N . ASP A 1 127 ? 11.382 -9.236 -28.689 1.00 63.78 127 ASP A N 1
ATOM 948 C CA . ASP A 1 127 ? 11.811 -10.115 -29.788 1.00 63.78 127 ASP A CA 1
ATOM 949 C C . ASP A 1 127 ? 13.162 -9.661 -30.369 1.00 63.78 127 ASP A C 1
ATOM 951 O O . ASP A 1 127 ? 13.412 -8.429 -30.422 1.00 63.78 127 ASP A O 1
#

Radius of gyration: 28.03 Å; chains: 1; bounding box: 51×58×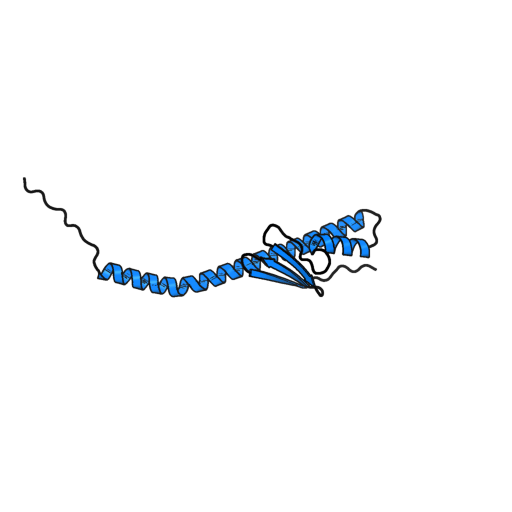82 Å

pLDDT: mean 88.88, std 10.21, range [49.31, 97.88]